Protein AF-A0A958AHZ0-F1 (afdb_monomer_lite)

Foldseek 3Di:
DVLLVLLVVLCPDPLNVVLADPDPVPQPLLVVVDDDLLVSLLVVLVVCLVVVCQLVVLLVQLVVLQVSLVVCVVVVVPVNSVSSNVLSVCRNVDRSSPNSSSSVNSSVVSVVVVVVD

Sequence (117 aa):
EAREAITDRLLQHPLMEHWQLHNWTLLPAAQEGTLPPQELVTALLRQMERSGDGVQLAQALAAGLRAQASWLYLADERELAEQCGQLATALPHLPMPQNPVLARMLTSALLRRTLDE

Radius of gyration: 14.39 Å; chains: 1; bounding box: 34×31×36 Å

Structure (mmCIF, N/CA/C/O backbone):
data_AF-A0A958AHZ0-F1
#
_entry.id   AF-A0A958AHZ0-F1
#
loop_
_atom_site.group_PDB
_atom_site.id
_atom_site.type_symbol
_atom_site.label_atom_id
_atom_site.label_alt_id
_atom_site.label_comp_id
_atom_site.label_asym_id
_atom_site.label_entity_id
_atom_site.label_seq_id
_atom_site.pdbx_PDB_ins_code
_atom_site.Cartn_x
_atom_site.Cartn_y
_atom_site.Cartn_z
_atom_site.occupancy
_atom_site.B_iso_or_equiv
_atom_site.auth_seq_id
_atom_site.auth_comp_id
_atom_site.auth_asym_id
_atom_site.auth_atom_id
_atom_site.pdbx_PDB_model_num
ATOM 1 N N . GLU A 1 1 ? -8.978 10.051 -4.446 1.00 60.69 1 GLU A N 1
ATOM 2 C CA . GLU A 1 1 ? -9.337 9.541 -5.786 1.00 60.69 1 GLU A CA 1
ATOM 3 C C . GLU A 1 1 ? -8.149 9.030 -6.604 1.00 60.69 1 GLU A C 1
ATOM 5 O O . GLU A 1 1 ? -7.894 7.837 -6.544 1.00 60.69 1 GLU A O 1
ATOM 10 N N . ALA A 1 2 ? -7.355 9.856 -7.306 1.00 81.00 2 ALA A N 1
ATOM 11 C CA . ALA A 1 2 ? -6.301 9.325 -8.201 1.00 81.00 2 ALA A CA 1
ATOM 12 C C . ALA A 1 2 ? -5.262 8.418 -7.500 1.00 81.00 2 ALA A C 1
ATOM 14 O O . ALA A 1 2 ? -4.877 7.377 -8.024 1.00 81.00 2 ALA A O 1
ATOM 15 N N . ARG A 1 3 ? -4.838 8.776 -6.280 1.00 84.00 3 ARG A N 1
ATOM 16 C CA . ARG A 1 3 ? -3.878 7.978 -5.493 1.00 84.00 3 ARG A CA 1
ATOM 17 C C . ARG A 1 3 ? -4.481 6.691 -4.931 1.0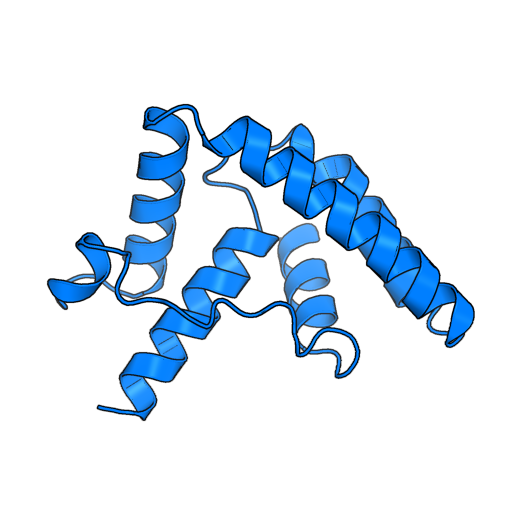0 84.00 3 ARG A C 1
ATOM 19 O O . ARG A 1 3 ? -3.760 5.711 -4.782 1.00 84.00 3 ARG A O 1
ATOM 26 N N . GLU A 1 4 ? -5.774 6.695 -4.619 1.00 83.75 4 GLU A N 1
ATOM 27 C CA . GLU A 1 4 ? -6.490 5.505 -4.139 1.00 83.75 4 GLU A CA 1
ATOM 28 C C . GLU A 1 4 ? -6.620 4.492 -5.271 1.00 83.75 4 GLU A C 1
ATOM 30 O O . GLU A 1 4 ? -6.235 3.348 -5.088 1.00 83.75 4 GLU A O 1
ATOM 35 N N . ALA A 1 5 ? -7.004 4.937 -6.473 1.00 85.12 5 ALA A N 1
ATOM 36 C CA . ALA A 1 5 ? -7.050 4.080 -7.657 1.00 85.12 5 ALA A CA 1
ATOM 37 C C . ALA A 1 5 ? -5.678 3.468 -7.998 1.00 85.12 5 ALA A C 1
ATOM 39 O O . ALA A 1 5 ? -5.586 2.277 -8.294 1.00 85.12 5 ALA A O 1
ATOM 40 N N . ILE A 1 6 ? -4.598 4.257 -7.906 1.00 87.38 6 ILE A N 1
ATOM 41 C CA . ILE A 1 6 ? -3.222 3.752 -8.060 1.00 87.38 6 ILE A CA 1
ATOM 42 C C . ILE A 1 6 ? -2.906 2.705 -6.987 1.00 87.38 6 ILE A C 1
ATOM 44 O O . ILE A 1 6 ? -2.352 1.652 -7.289 1.00 87.38 6 ILE A O 1
ATOM 48 N N . THR A 1 7 ? -3.264 2.989 -5.736 1.00 89.12 7 THR A N 1
ATOM 49 C CA . THR A 1 7 ? -3.005 2.090 -4.608 1.00 89.12 7 THR A CA 1
ATOM 50 C C . THR A 1 7 ? -3.762 0.775 -4.766 1.00 89.12 7 THR A C 1
ATOM 52 O O . THR A 1 7 ? -3.183 -0.285 -4.547 1.00 89.12 7 THR A O 1
ATOM 55 N N . ASP A 1 8 ? -5.022 0.828 -5.194 1.00 88.06 8 ASP A N 1
ATOM 56 C CA . ASP A 1 8 ? -5.840 -0.351 -5.454 1.00 88.06 8 ASP A CA 1
ATOM 57 C C . ASP A 1 8 ? -5.264 -1.191 -6.588 1.00 88.06 8 ASP A C 1
ATOM 59 O O . ASP A 1 8 ? -5.089 -2.395 -6.416 1.00 88.06 8 ASP A O 1
ATOM 63 N N . ARG A 1 9 ? -4.897 -0.563 -7.712 1.00 87.88 9 ARG A N 1
ATOM 64 C CA . ARG A 1 9 ? -4.261 -1.259 -8.836 1.00 87.88 9 ARG A CA 1
ATOM 65 C C . ARG A 1 9 ? -2.942 -1.912 -8.420 1.00 87.88 9 ARG A C 1
ATOM 67 O O . ARG A 1 9 ? -2.705 -3.064 -8.768 1.00 87.88 9 ARG A O 1
ATOM 74 N N . LEU A 1 10 ? -2.102 -1.200 -7.664 1.00 88.81 10 LEU A N 1
ATOM 75 C CA . LEU A 1 10 ? -0.831 -1.729 -7.169 1.00 88.81 10 LEU A CA 1
ATOM 76 C C . LEU A 1 10 ? -1.067 -2.918 -6.236 1.00 88.81 10 LEU A C 1
ATOM 78 O O . LEU A 1 10 ? -0.551 -3.998 -6.489 1.00 88.81 10 LEU A O 1
ATOM 82 N N . LEU A 1 11 ? -1.876 -2.760 -5.190 1.00 88.25 11 LEU A N 1
ATOM 83 C CA . LEU A 1 11 ? -2.072 -3.802 -4.176 1.00 88.25 11 LEU A CA 1
ATOM 84 C C . LEU A 1 11 ? -2.894 -5.008 -4.662 1.00 88.25 11 LEU A C 1
ATOM 86 O O . LEU A 1 11 ? -2.924 -6.028 -3.979 1.00 88.25 11 LEU A O 1
ATOM 90 N N . GLN A 1 12 ? -3.536 -4.923 -5.829 1.00 87.19 12 GLN A N 1
ATOM 91 C CA . GLN A 1 12 ? -4.134 -6.072 -6.522 1.00 87.19 12 GLN A CA 1
ATOM 92 C C . GLN A 1 12 ? -3.121 -6.863 -7.365 1.00 87.19 12 GLN A C 1
ATOM 94 O O . GLN A 1 12 ? -3.419 -7.980 -7.786 1.00 87.19 12 GLN A O 1
ATOM 99 N N . HIS A 1 13 ? -1.938 -6.307 -7.633 1.00 86.50 13 HIS A N 1
ATOM 100 C CA . HIS A 1 13 ? -0.939 -6.957 -8.469 1.00 86.50 13 HIS A CA 1
ATOM 101 C C . HIS A 1 13 ? -0.284 -8.149 -7.740 1.00 86.50 13 HIS A C 1
ATOM 103 O O . HIS A 1 13 ? 0.085 -8.005 -6.573 1.00 86.50 13 HIS A O 1
ATOM 109 N N . PRO A 1 14 ? -0.032 -9.296 -8.404 1.00 85.06 14 PRO A N 1
ATOM 110 C CA . PRO A 1 14 ? 0.592 -10.464 -7.766 1.00 85.06 14 PRO A CA 1
ATOM 111 C C . PRO A 1 14 ? 1.952 -10.167 -7.120 1.00 85.06 14 PRO A C 1
ATOM 113 O O . PRO A 1 14 ? 2.256 -10.645 -6.033 1.00 85.06 14 PRO A O 1
ATOM 116 N N . LEU A 1 15 ? 2.756 -9.290 -7.733 1.00 84.44 15 LEU A N 1
ATOM 117 C CA . LEU A 1 15 ? 4.053 -8.869 -7.171 1.00 84.44 15 LEU A CA 1
ATOM 118 C C . LEU A 1 15 ? 3.932 -8.060 -5.864 1.00 84.44 15 LEU A C 1
ATOM 120 O O . LEU A 1 15 ? 4.945 -7.780 -5.226 1.00 84.44 15 LEU A O 1
ATOM 124 N N . MET A 1 16 ? 2.714 -7.682 -5.474 1.00 84.31 16 MET A N 1
ATOM 125 C CA . MET A 1 16 ? 2.386 -6.939 -4.258 1.00 84.31 16 MET A CA 1
ATOM 126 C C . MET A 1 16 ? 1.648 -7.810 -3.230 1.00 84.31 16 MET A C 1
ATOM 128 O O . MET A 1 16 ? 1.211 -7.291 -2.210 1.00 84.31 16 MET A O 1
ATOM 132 N N . GLU A 1 17 ? 1.524 -9.125 -3.442 1.00 82.00 17 GLU A N 1
ATOM 133 C CA . GLU A 1 17 ? 0.754 -10.025 -2.567 1.00 82.00 17 GLU A CA 1
ATOM 134 C C . GLU A 1 17 ? 1.176 -9.943 -1.089 1.00 82.00 17 GLU A C 1
ATOM 136 O O . GLU A 1 17 ? 0.338 -9.967 -0.192 1.00 82.00 17 GLU A O 1
ATOM 141 N N . HIS A 1 18 ? 2.465 -9.740 -0.819 1.00 82.50 18 HIS A N 1
ATOM 142 C CA . HIS A 1 18 ? 2.996 -9.641 0.543 1.00 82.50 18 HIS A CA 1
ATOM 143 C C . HIS A 1 18 ? 2.711 -8.293 1.232 1.00 82.50 18 HIS A C 1
ATOM 145 O O . HIS A 1 18 ? 2.953 -8.152 2.431 1.00 82.50 18 HIS A O 1
ATOM 151 N N . TRP A 1 19 ? 2.162 -7.304 0.519 1.00 84.25 19 TRP A N 1
ATOM 152 C CA . TRP A 1 19 ? 1.754 -6.002 1.062 1.00 84.25 19 TRP A CA 1
ATOM 153 C C . TRP A 1 19 ? 0.380 -6.073 1.739 1.00 84.25 19 TRP A C 1
ATOM 155 O O . TRP A 1 19 ? -0.531 -5.293 1.462 1.00 84.25 19 TRP A O 1
ATOM 165 N N . GLN A 1 20 ? 0.223 -7.032 2.644 1.00 79.12 20 GLN A N 1
ATOM 166 C CA . GLN A 1 20 ? -1.015 -7.286 3.370 1.00 79.12 20 GLN A CA 1
ATOM 167 C C . GLN A 1 20 ? -0.732 -7.326 4.871 1.00 79.12 20 GLN A C 1
ATOM 169 O O . GLN A 1 20 ? 0.306 -7.818 5.320 1.00 79.12 20 GLN A O 1
ATOM 174 N N . LEU A 1 21 ? -1.663 -6.810 5.674 1.00 77.75 21 LEU A N 1
ATOM 175 C CA . LEU A 1 21 ? -1.583 -6.937 7.127 1.00 77.75 21 LEU A CA 1
ATOM 176 C C . LEU A 1 21 ? -2.044 -8.339 7.525 1.00 77.75 21 LEU A C 1
ATOM 178 O O . LEU A 1 21 ? -3.225 -8.658 7.437 1.00 77.75 21 LEU A O 1
ATOM 182 N N . HIS A 1 22 ? -1.094 -9.163 7.960 1.00 67.00 22 HIS A N 1
ATOM 183 C CA . HIS A 1 22 ? -1.349 -10.550 8.353 1.00 67.00 22 HIS A CA 1
ATOM 184 C C . HIS A 1 22 ? -1.785 -10.682 9.819 1.00 67.00 22 HIS A C 1
ATOM 186 O O . HIS A 1 22 ? -2.372 -11.691 10.194 1.00 67.00 22 HIS A O 1
ATOM 192 N N . ASN A 1 23 ? -1.515 -9.674 10.658 1.00 64.94 23 ASN A N 1
ATOM 193 C CA . ASN A 1 23 ? -1.806 -9.734 12.088 1.00 64.94 23 ASN A CA 1
ATOM 194 C C . ASN A 1 23 ? -2.760 -8.610 12.519 1.00 64.94 23 ASN A C 1
ATOM 196 O O . ASN A 1 23 ? -2.334 -7.523 12.908 1.00 64.94 23 ASN A O 1
ATOM 200 N N . TRP A 1 24 ? -4.064 -8.877 12.411 1.00 61.34 24 TRP A N 1
ATOM 201 C CA . TRP A 1 24 ? -5.134 -7.919 12.712 1.00 61.34 24 TRP A CA 1
ATOM 202 C C . TRP A 1 24 ? -5.557 -7.916 14.190 1.00 61.34 24 TRP A C 1
ATOM 204 O O . TRP A 1 24 ? -6.183 -6.958 14.642 1.00 61.34 24 TRP A O 1
ATOM 214 N N . THR A 1 25 ? -5.188 -8.947 14.961 1.00 58.03 25 THR A N 1
ATOM 215 C CA . THR A 1 25 ? -5.558 -9.098 16.386 1.00 58.03 25 THR A CA 1
ATOM 216 C C . THR A 1 25 ? -4.998 -7.985 17.278 1.00 58.03 25 THR A C 1
ATOM 218 O O . THR A 1 25 ? -5.459 -7.791 18.400 1.00 58.03 25 THR A O 1
ATOM 221 N N . LEU A 1 26 ? -4.054 -7.201 16.756 1.00 55.03 26 LEU A N 1
ATOM 222 C CA . LEU A 1 26 ? -3.458 -6.040 17.409 1.00 55.03 26 LEU A CA 1
ATOM 223 C C . LEU A 1 26 ? -4.282 -4.748 17.267 1.00 55.03 26 LEU A C 1
ATOM 225 O O . LEU A 1 26 ? -3.824 -3.707 17.727 1.00 55.03 26 LEU A O 1
ATOM 229 N N . LEU A 1 27 ? -5.465 -4.778 16.637 1.00 61.62 27 LEU A N 1
ATOM 230 C CA . LEU A 1 27 ? -6.340 -3.611 16.464 1.00 61.62 27 LEU A CA 1
ATOM 231 C C . LEU A 1 27 ? -7.545 -3.698 17.424 1.00 61.62 27 LEU A C 1
ATOM 233 O O . LEU A 1 27 ? -8.537 -4.351 17.093 1.00 61.62 27 LEU A O 1
ATOM 237 N N . PRO A 1 28 ? -7.508 -3.029 18.597 1.00 56.41 28 PRO A N 1
ATOM 238 C CA . PRO A 1 28 ? -8.565 -3.111 19.610 1.00 56.41 28 PRO A CA 1
ATOM 239 C C . PRO A 1 28 ? -9.943 -2.713 19.072 1.00 56.41 28 PRO A C 1
ATOM 241 O O . PRO A 1 28 ? -10.936 -3.373 19.356 1.00 56.41 28 PRO A O 1
ATOM 244 N N . ALA A 1 29 ? -9.993 -1.679 18.225 1.00 56.56 29 ALA A N 1
ATOM 245 C CA . ALA A 1 29 ? -11.239 -1.147 17.673 1.00 56.56 29 ALA A CA 1
ATOM 246 C C . ALA A 1 29 ? -11.945 -2.112 16.701 1.00 56.56 29 ALA A C 1
ATOM 248 O O . ALA A 1 29 ? -13.145 -1.988 16.479 1.00 56.56 29 ALA A O 1
ATOM 249 N N . ALA A 1 30 ? -11.229 -3.084 16.123 1.00 55.22 30 ALA A N 1
ATOM 250 C CA . ALA A 1 30 ? -11.841 -4.063 15.228 1.00 55.22 30 ALA A CA 1
ATOM 251 C C . ALA A 1 30 ? -12.684 -5.098 15.985 1.00 55.22 30 ALA A C 1
ATOM 253 O O . ALA A 1 30 ? -13.600 -5.681 15.408 1.00 55.22 30 ALA A O 1
ATOM 254 N N . GLN A 1 31 ? -12.399 -5.334 17.267 1.00 55.66 31 GLN A N 1
ATOM 255 C CA . GLN A 1 31 ? -13.066 -6.381 18.044 1.00 55.66 31 GLN A CA 1
ATOM 256 C C . GLN A 1 31 ? -14.510 -6.019 18.424 1.00 55.66 31 GLN A C 1
ATOM 258 O O . GLN A 1 31 ? -15.307 -6.921 18.654 1.00 55.66 31 GLN A O 1
ATOM 263 N N . GLU A 1 32 ? -14.881 -4.734 18.416 1.00 57.34 32 GLU A N 1
ATOM 264 C CA . GLU A 1 32 ? -16.215 -4.284 18.848 1.00 57.34 32 GLU A CA 1
ATOM 265 C C . GLU A 1 32 ? -17.311 -4.391 17.771 1.00 57.34 32 GLU A C 1
ATOM 267 O O . GLU A 1 32 ? -18.476 -4.127 18.066 1.00 57.34 32 GLU A O 1
ATOM 272 N N . GLY A 1 33 ? -16.973 -4.804 16.539 1.00 56.38 33 GLY A N 1
ATOM 273 C CA . GLY A 1 33 ? -17.916 -5.339 15.537 1.00 56.38 33 GLY A CA 1
ATOM 274 C C . GLY A 1 33 ? -19.091 -4.447 15.105 1.00 56.38 33 GLY A C 1
ATOM 275 O O . GLY A 1 33 ? -19.971 -4.912 14.389 1.00 56.38 33 GLY A O 1
ATOM 276 N N . THR A 1 34 ? -19.143 -3.184 15.526 1.00 64.88 34 THR A N 1
ATOM 277 C CA . THR A 1 34 ? -20.339 -2.332 15.394 1.00 64.88 34 THR A CA 1
ATOM 278 C C . THR A 1 34 ? -20.219 -1.259 14.319 1.00 64.88 34 THR A C 1
ATOM 280 O O . THR A 1 34 ? -21.233 -0.703 13.904 1.00 64.88 34 THR A O 1
ATOM 283 N N . LEU A 1 35 ? -19.006 -0.981 13.835 1.00 71.06 35 LEU A N 1
ATOM 284 C CA . LEU A 1 35 ? -18.760 0.044 12.823 1.00 71.06 35 LEU A CA 1
ATOM 285 C C . LEU A 1 35 ? -18.568 -0.569 11.428 1.00 71.06 35 LEU A C 1
ATOM 287 O O . LEU A 1 35 ? -17.902 -1.601 11.301 1.00 71.06 35 LEU A O 1
ATOM 291 N N . PRO A 1 36 ? -19.067 0.088 10.363 1.00 79.81 36 PRO A N 1
ATOM 292 C CA . PRO A 1 36 ? -18.716 -0.262 8.993 1.00 79.81 36 PRO A CA 1
ATOM 293 C C . PRO A 1 36 ? -17.187 -0.284 8.796 1.00 79.81 36 PRO A C 1
ATOM 295 O O . PRO A 1 36 ? -16.494 0.584 9.342 1.00 79.81 36 PRO A O 1
ATOM 298 N N . PRO A 1 37 ? -16.629 -1.197 7.972 1.00 78.94 37 PRO A N 1
ATOM 299 C CA . PRO A 1 37 ? -15.178 -1.338 7.799 1.00 78.94 37 PRO A CA 1
ATOM 300 C C . PRO A 1 37 ? -14.460 -0.028 7.455 1.00 78.94 37 PRO A C 1
ATOM 302 O O . PRO A 1 37 ? -13.373 0.243 7.956 1.00 78.94 37 PRO A O 1
ATOM 305 N N . GLN A 1 38 ? -15.082 0.822 6.639 1.00 81.75 38 GLN A N 1
ATOM 306 C CA . GLN A 1 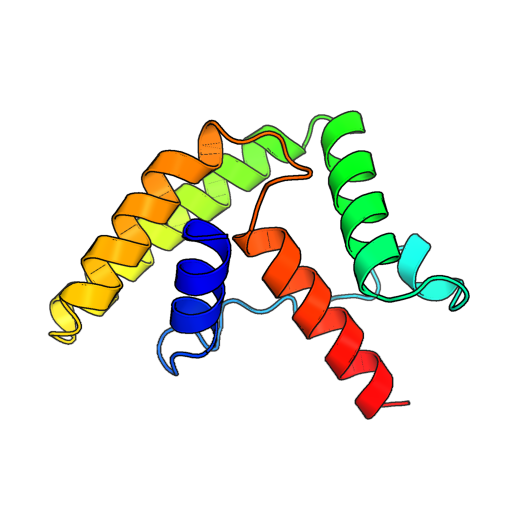38 ? -14.506 2.097 6.210 1.00 81.75 38 GLN A CA 1
ATOM 307 C C . GLN A 1 38 ? -14.427 3.135 7.344 1.00 81.75 38 GLN A C 1
ATOM 309 O O . GLN A 1 38 ? -13.452 3.888 7.441 1.00 81.75 38 GLN A O 1
ATOM 314 N N . GLU A 1 39 ? -15.419 3.152 8.238 1.00 83.81 39 GLU A N 1
ATOM 315 C CA . GLU A 1 39 ? -15.412 4.008 9.428 1.00 83.81 39 GLU A CA 1
ATOM 316 C C . GLU A 1 39 ? -14.357 3.538 10.427 1.00 83.81 39 GLU A C 1
ATOM 318 O O . GLU A 1 39 ? -13.603 4.351 10.965 1.00 83.81 39 GLU A O 1
ATOM 323 N N . LEU A 1 40 ? -14.232 2.220 10.596 1.00 84.31 40 LEU A N 1
ATOM 324 C CA . LEU A 1 40 ? -13.209 1.614 11.435 1.00 84.31 40 LEU A CA 1
ATOM 325 C C . LEU A 1 40 ? -11.790 1.924 10.928 1.00 84.31 40 LEU A C 1
ATOM 327 O O . LEU A 1 40 ? -10.942 2.348 11.711 1.00 84.31 40 LEU A O 1
ATOM 331 N N . VAL A 1 41 ? -11.529 1.789 9.622 1.00 87.06 41 VAL A N 1
ATOM 332 C CA . VAL A 1 41 ? -10.238 2.163 9.009 1.00 87.06 41 VAL A CA 1
ATOM 333 C C . VAL A 1 41 ? -9.919 3.631 9.276 1.00 87.06 41 VAL A C 1
ATOM 335 O O . VAL A 1 41 ? -8.815 3.962 9.706 1.00 87.06 41 VAL A O 1
ATOM 338 N N . THR A 1 42 ? -10.899 4.515 9.083 1.00 87.06 42 THR A N 1
ATOM 339 C CA . THR A 1 42 ? -10.726 5.950 9.332 1.00 87.06 42 THR A CA 1
ATOM 340 C C . THR A 1 42 ? -10.419 6.233 10.807 1.00 87.06 42 THR A C 1
ATOM 342 O O . THR A 1 42 ? -9.545 7.049 11.113 1.00 87.06 42 THR A O 1
ATOM 345 N N . ALA A 1 43 ? -11.104 5.556 11.733 1.00 85.25 43 ALA A N 1
ATOM 346 C CA . ALA A 1 43 ? -10.868 5.684 13.168 1.00 85.25 43 ALA A CA 1
ATOM 347 C C . ALA A 1 43 ? -9.461 5.211 13.566 1.00 85.25 43 ALA A C 1
ATOM 349 O O . ALA A 1 43 ? -8.769 5.920 14.300 1.00 85.25 43 ALA A O 1
ATOM 350 N N . LEU A 1 44 ? -9.009 4.074 13.028 1.00 85.31 44 LEU A N 1
ATOM 351 C CA . LEU A 1 44 ? -7.672 3.526 13.268 1.00 85.31 44 LEU A CA 1
ATOM 352 C C . LEU A 1 44 ? -6.571 4.463 12.762 1.00 85.31 44 LEU A C 1
ATOM 354 O O . LEU A 1 44 ? -5.643 4.779 13.505 1.00 85.31 44 LEU A O 1
ATOM 358 N N . LEU A 1 45 ? -6.699 4.985 11.539 1.00 88.62 45 LEU A N 1
ATOM 359 C CA . LEU A 1 45 ? -5.721 5.929 10.990 1.00 88.62 45 LEU A CA 1
ATOM 360 C C . LEU A 1 45 ? -5.657 7.232 11.800 1.00 88.62 45 LEU A C 1
ATOM 362 O O . LEU A 1 45 ? -4.571 7.754 12.048 1.00 88.62 45 LEU A O 1
ATOM 366 N N . ARG A 1 46 ? -6.804 7.740 12.273 1.00 87.69 46 ARG A N 1
ATOM 367 C CA . ARG A 1 46 ? -6.848 8.901 13.181 1.00 87.69 46 ARG A CA 1
ATOM 368 C C . ARG A 1 46 ? -6.230 8.599 14.541 1.00 87.69 46 ARG A C 1
ATOM 370 O O . ARG A 1 46 ? -5.599 9.471 15.129 1.00 87.69 46 ARG A O 1
ATOM 377 N N . GLN A 1 47 ? -6.410 7.391 15.065 1.00 84.69 47 GLN A N 1
ATOM 378 C CA . GLN A 1 47 ? -5.776 6.981 16.315 1.00 84.69 47 GLN A CA 1
ATOM 379 C C . GLN A 1 47 ? -4.249 6.941 16.170 1.00 84.69 47 GLN A C 1
ATOM 381 O O . GLN A 1 47 ? -3.550 7.464 17.034 1.00 84.69 47 GLN A O 1
ATOM 386 N N . MET A 1 48 ? -3.742 6.402 15.060 1.00 84.31 48 MET A N 1
ATOM 387 C CA . MET A 1 48 ? -2.307 6.376 14.751 1.00 84.31 48 MET A CA 1
ATOM 388 C C . MET A 1 48 ? -1.713 7.774 14.552 1.00 84.31 48 MET A C 1
ATOM 390 O O . MET A 1 48 ? -0.566 8.020 14.914 1.00 84.31 48 MET A O 1
ATOM 394 N N . GLU A 1 49 ? -2.488 8.712 14.001 1.00 87.12 49 GLU A N 1
ATOM 395 C CA . GLU A 1 49 ? -2.076 10.118 13.928 1.00 87.12 49 GLU A CA 1
ATOM 396 C C . GLU A 1 49 ? -1.852 10.711 15.324 1.00 87.12 49 GLU A C 1
ATOM 398 O O . GLU A 1 49 ? -0.868 11.410 15.555 1.00 87.12 49 GLU A O 1
ATOM 403 N N . ARG A 1 50 ? -2.741 10.396 16.274 1.00 86.12 50 ARG A N 1
ATOM 404 C CA . ARG A 1 50 ? -2.672 10.905 17.650 1.00 86.12 50 ARG A CA 1
ATOM 405 C C . ARG A 1 50 ? -1.568 10.262 18.488 1.00 86.12 50 ARG A C 1
ATOM 407 O O . ARG A 1 50 ? -1.096 10.916 19.412 1.00 86.12 50 ARG A O 1
ATOM 414 N N . SER A 1 51 ? -1.173 9.014 18.208 1.00 82.25 51 SER A N 1
ATOM 415 C CA . SER A 1 51 ? -0.088 8.351 18.952 1.00 82.25 51 SER A CA 1
ATOM 416 C C . SER A 1 51 ? 1.301 8.881 18.583 1.00 82.25 51 SER A C 1
ATOM 418 O O . SER A 1 51 ? 2.239 8.710 19.352 1.00 82.25 51 SER A O 1
ATOM 420 N N . GLY A 1 52 ? 1.435 9.555 17.435 1.00 76.19 52 GLY A N 1
ATOM 421 C CA . GLY A 1 52 ? 2.704 10.104 16.948 1.00 76.19 52 GLY A CA 1
ATOM 422 C C . GLY A 1 52 ? 3.569 9.105 16.169 1.00 76.19 52 GLY A C 1
ATOM 423 O O . GLY A 1 52 ? 4.462 9.523 15.434 1.00 76.19 52 GLY A O 1
ATOM 424 N N . ASP A 1 53 ? 3.256 7.807 16.223 1.00 78.56 53 ASP A N 1
ATOM 425 C CA . ASP A 1 53 ? 3.990 6.752 15.498 1.00 78.56 53 ASP A CA 1
ATOM 426 C C . ASP A 1 53 ? 3.752 6.795 13.980 1.00 78.56 53 ASP A C 1
ATOM 428 O O . ASP A 1 53 ? 4.499 6.216 13.185 1.00 78.56 53 ASP A O 1
ATOM 432 N N . GLY A 1 54 ? 2.705 7.508 13.557 1.00 80.81 54 GLY A N 1
ATOM 433 C CA . GLY A 1 54 ? 2.285 7.590 12.168 1.00 80.81 54 GLY A CA 1
ATOM 434 C C . GLY A 1 54 ? 3.383 8.070 11.212 1.00 80.81 54 GLY A C 1
ATOM 435 O O . GLY A 1 54 ? 3.526 7.528 10.117 1.00 80.81 54 GLY A O 1
ATOM 436 N N . VAL A 1 55 ? 4.204 9.043 11.617 1.00 82.94 55 VAL A N 1
ATOM 437 C CA . VAL A 1 55 ? 5.258 9.589 10.743 1.00 82.94 55 VAL A CA 1
ATOM 438 C C . VAL A 1 55 ? 6.317 8.533 10.429 1.00 82.94 55 VAL A C 1
ATOM 440 O O . VAL A 1 55 ? 6.689 8.358 9.267 1.00 82.94 55 VAL A O 1
ATOM 443 N N . GLN A 1 56 ? 6.776 7.795 11.442 1.00 86.56 56 GLN A N 1
ATOM 444 C CA . GLN A 1 56 ? 7.792 6.759 11.261 1.00 86.56 56 GLN A CA 1
ATOM 445 C C . GLN A 1 56 ? 7.263 5.615 10.389 1.00 86.56 56 GLN A C 1
ATOM 447 O O . GLN A 1 56 ? 7.960 5.143 9.488 1.00 86.56 56 GLN A O 1
ATOM 452 N N . LEU A 1 57 ? 6.004 5.218 10.589 1.00 87.50 57 LEU A N 1
ATOM 453 C CA . LEU A 1 57 ? 5.368 4.205 9.755 1.00 87.50 57 LEU A CA 1
ATOM 454 C C . LEU A 1 57 ? 5.204 4.665 8.299 1.00 87.50 57 LEU A C 1
ATOM 456 O O . LEU A 1 57 ? 5.500 3.900 7.381 1.00 87.50 57 LEU A O 1
ATOM 460 N N . ALA A 1 58 ? 4.781 5.911 8.062 1.00 89.62 58 ALA A N 1
ATOM 461 C CA . ALA A 1 58 ? 4.666 6.462 6.711 1.00 89.62 58 ALA A CA 1
ATOM 462 C C . ALA A 1 58 ? 6.021 6.479 5.983 1.00 89.62 58 ALA A C 1
ATOM 464 O O . ALA A 1 58 ? 6.093 6.154 4.797 1.00 89.62 58 ALA A O 1
ATOM 465 N N . GLN A 1 59 ? 7.107 6.795 6.697 1.00 90.75 59 GLN A N 1
ATOM 466 C CA . GLN A 1 59 ? 8.467 6.730 6.158 1.00 90.75 59 GLN A CA 1
ATOM 467 C C . GLN A 1 59 ? 8.895 5.295 5.830 1.00 90.75 59 GLN A C 1
ATOM 469 O O . GLN A 1 59 ? 9.466 5.061 4.762 1.00 90.75 59 GLN A O 1
ATOM 474 N N . ALA A 1 60 ? 8.596 4.333 6.706 1.00 91.69 60 ALA A N 1
ATOM 475 C CA . ALA A 1 60 ? 8.904 2.923 6.475 1.00 91.69 60 ALA A CA 1
ATOM 476 C C . ALA A 1 60 ? 8.154 2.370 5.251 1.00 91.69 60 ALA A C 1
ATOM 478 O O . ALA A 1 60 ? 8.758 1.727 4.393 1.00 91.69 60 ALA A O 1
ATOM 479 N N . LEU A 1 61 ? 6.864 2.691 5.112 1.00 92.62 61 LEU A N 1
ATOM 480 C CA . LEU A 1 61 ? 6.065 2.320 3.940 1.00 92.62 61 LEU A CA 1
ATOM 481 C C . LEU A 1 61 ? 6.610 2.941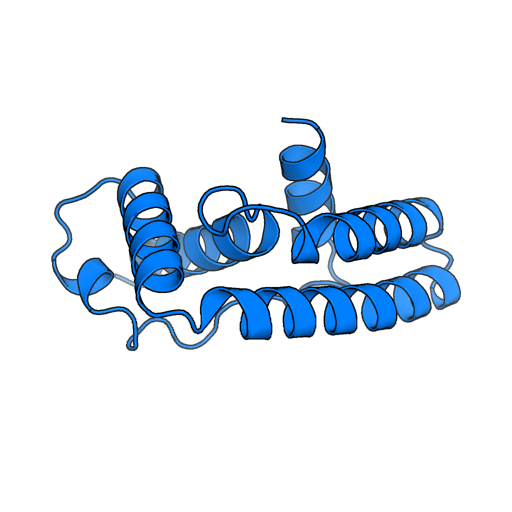 2.658 1.00 92.62 61 LEU A C 1
ATOM 483 O O . LEU A 1 61 ? 6.751 2.251 1.652 1.00 92.62 61 LEU A O 1
ATOM 487 N N . ALA A 1 62 ? 6.968 4.225 2.695 1.00 94.56 62 ALA A N 1
ATOM 488 C CA . ALA A 1 62 ? 7.595 4.891 1.563 1.00 94.56 62 ALA A CA 1
ATOM 489 C C . ALA A 1 62 ? 8.911 4.209 1.155 1.00 94.56 62 ALA A C 1
ATOM 491 O O . ALA A 1 62 ? 9.160 4.010 -0.031 1.00 94.56 62 ALA A O 1
ATOM 492 N N . ALA A 1 63 ? 9.749 3.811 2.116 1.00 94.69 63 ALA A N 1
ATOM 493 C CA . ALA A 1 63 ? 10.973 3.068 1.827 1.00 94.69 63 ALA A CA 1
ATOM 494 C C . ALA A 1 63 ? 10.679 1.699 1.188 1.00 94.69 63 ALA A C 1
ATOM 496 O O . ALA A 1 63 ? 11.288 1.363 0.171 1.00 94.69 63 ALA A O 1
ATOM 497 N N . GLY A 1 64 ? 9.706 0.955 1.724 1.00 93.88 64 GLY A N 1
ATOM 498 C CA . GLY A 1 64 ? 9.260 -0.313 1.148 1.00 93.88 64 GLY A CA 1
ATOM 499 C C . GLY A 1 64 ? 8.769 -0.157 -0.293 1.00 93.88 64 GLY A C 1
ATOM 500 O O . GLY A 1 64 ? 9.176 -0.921 -1.164 1.00 93.88 64 GLY A O 1
ATOM 501 N N . LEU A 1 65 ? 7.962 0.870 -0.578 1.00 94.56 65 LEU A N 1
ATOM 502 C CA . LEU A 1 65 ? 7.437 1.110 -1.924 1.00 94.56 65 LEU A CA 1
ATOM 503 C C . LEU A 1 65 ? 8.550 1.474 -2.905 1.00 94.56 65 LEU A C 1
ATOM 505 O O . LEU A 1 65 ? 8.520 1.026 -4.043 1.00 94.56 65 LEU A O 1
ATOM 509 N N . ARG A 1 66 ? 9.578 2.222 -2.481 1.00 96.06 66 ARG A N 1
ATOM 510 C CA . ARG A 1 66 ? 10.750 2.477 -3.340 1.00 96.06 66 ARG A CA 1
ATOM 511 C C . ARG A 1 66 ? 11.485 1.186 -3.687 1.00 96.06 66 ARG A C 1
ATOM 513 O O . ARG A 1 66 ? 11.837 0.989 -4.844 1.00 96.06 66 ARG A O 1
ATOM 520 N N . ALA A 1 67 ? 11.695 0.302 -2.711 1.00 94.44 67 ALA A N 1
ATOM 521 C CA . ALA A 1 67 ? 12.317 -0.996 -2.967 1.00 94.44 67 ALA A CA 1
ATOM 522 C C . ALA A 1 67 ? 11.467 -1.842 -3.929 1.00 94.44 67 ALA A C 1
ATOM 524 O O . ALA A 1 67 ? 11.984 -2.436 -4.872 1.00 94.44 67 ALA A O 1
ATOM 525 N N . GLN A 1 68 ? 10.152 -1.837 -3.734 1.00 94.31 68 GLN A N 1
ATOM 526 C CA . GLN A 1 68 ? 9.203 -2.532 -4.589 1.00 94.31 68 GLN A CA 1
ATOM 527 C C . GLN A 1 68 ? 9.139 -1.954 -6.009 1.00 94.31 68 GLN A C 1
ATOM 529 O O . GLN A 1 68 ? 9.059 -2.713 -6.969 1.00 94.31 68 GLN A O 1
ATOM 534 N N . ALA A 1 69 ? 9.220 -0.632 -6.164 1.00 95.00 69 ALA A N 1
ATOM 535 C CA . ALA A 1 69 ? 9.301 0.028 -7.464 1.00 95.00 69 ALA A CA 1
ATOM 536 C C . ALA A 1 69 ? 10.532 -0.447 -8.251 1.00 95.00 69 ALA A C 1
ATOM 538 O O . ALA A 1 69 ? 10.424 -0.721 -9.444 1.00 95.00 69 ALA A O 1
ATOM 539 N N . SER A 1 70 ? 11.674 -0.629 -7.582 1.00 94.31 70 SER A N 1
ATOM 540 C CA . SER A 1 70 ? 12.871 -1.203 -8.206 1.00 94.31 70 SER A CA 1
ATOM 541 C C . SER A 1 70 ? 12.635 -2.634 -8.695 1.00 94.31 70 SER A C 1
ATOM 543 O O . SER A 1 70 ? 13.024 -2.967 -9.811 1.00 94.31 70 SER A O 1
ATOM 545 N N . TRP A 1 71 ? 11.962 -3.475 -7.902 1.00 93.62 71 TRP A N 1
ATOM 546 C CA . TRP A 1 71 ? 11.616 -4.838 -8.322 1.00 93.62 71 TRP A CA 1
ATOM 547 C C . TRP A 1 71 ? 10.638 -4.864 -9.498 1.00 93.62 71 TRP A C 1
ATOM 549 O O . TRP A 1 71 ? 10.852 -5.622 -10.440 1.00 93.62 71 TRP A O 1
ATOM 559 N N . LEU A 1 72 ? 9.612 -4.010 -9.480 1.00 93.69 72 LEU A N 1
ATOM 560 C CA . LEU A 1 72 ? 8.664 -3.859 -10.588 1.00 93.69 72 LEU A CA 1
ATOM 561 C C . LEU A 1 72 ? 9.381 -3.428 -11.872 1.00 93.69 72 LEU A C 1
ATOM 563 O O . LEU A 1 72 ? 9.138 -3.994 -12.932 1.00 93.69 72 LEU A O 1
ATOM 567 N N . TYR A 1 73 ? 10.324 -2.489 -11.773 1.00 95.12 73 TYR A N 1
ATOM 568 C CA . TYR A 1 73 ? 11.117 -2.057 -12.920 1.00 95.12 73 TYR A CA 1
ATOM 569 C C . TYR A 1 73 ? 11.961 -3.201 -13.502 1.00 95.12 73 TYR A C 1
ATOM 571 O O . TYR A 1 73 ? 12.021 -3.363 -14.719 1.00 95.12 73 TYR A O 1
ATOM 579 N N . LEU A 1 74 ? 12.585 -4.019 -12.646 1.00 94.56 74 LEU A N 1
ATOM 580 C CA . LEU A 1 74 ? 13.351 -5.196 -13.076 1.00 94.56 74 LEU A CA 1
ATOM 581 C C . LEU A 1 74 ? 12.472 -6.286 -13.707 1.00 94.56 74 LEU A C 1
ATOM 583 O O . LEU A 1 74 ? 12.952 -7.021 -14.565 1.00 94.56 74 LEU A O 1
ATOM 587 N N . ALA A 1 75 ? 11.204 -6.373 -13.307 1.00 92.94 75 ALA A N 1
ATOM 588 C CA . ALA A 1 75 ? 10.209 -7.267 -13.897 1.00 92.94 75 ALA A CA 1
ATOM 589 C C . ALA A 1 75 ? 9.577 -6.718 -15.198 1.00 92.94 75 ALA A C 1
ATOM 591 O O . ALA A 1 75 ? 8.647 -7.326 -15.712 1.00 92.94 75 ALA A O 1
ATOM 592 N N . ASP A 1 76 ? 10.072 -5.586 -15.719 1.00 94.00 76 ASP A N 1
ATOM 593 C CA . ASP A 1 76 ? 9.543 -4.838 -16.876 1.00 94.00 76 ASP A CA 1
ATOM 594 C C . ASP A 1 76 ? 8.115 -4.274 -16.689 1.00 94.00 76 ASP A C 1
ATOM 596 O O . ASP A 1 76 ? 7.480 -3.802 -17.629 1.00 94.00 76 ASP A O 1
ATOM 600 N N . GLU A 1 77 ? 7.643 -4.190 -15.442 1.00 94.19 77 GLU A N 1
ATOM 601 C CA . GLU A 1 77 ? 6.372 -3.565 -15.047 1.00 94.19 77 GLU A CA 1
ATOM 602 C C . GLU A 1 77 ? 6.537 -2.044 -14.867 1.00 94.19 77 GLU A C 1
ATOM 604 O O . GLU A 1 77 ? 6.330 -1.477 -13.789 1.00 94.19 77 GLU A O 1
ATOM 609 N N . ARG A 1 78 ? 6.976 -1.354 -15.927 1.00 93.56 78 ARG A N 1
ATOM 610 C CA . ARG A 1 78 ? 7.451 0.044 -15.854 1.00 93.56 78 ARG A CA 1
ATOM 611 C C . ARG A 1 78 ? 6.397 1.041 -15.377 1.00 93.56 78 ARG A C 1
ATOM 613 O O . ARG A 1 78 ? 6.710 1.911 -14.568 1.00 93.56 78 ARG A O 1
ATOM 620 N N . GLU A 1 79 ? 5.160 0.910 -15.854 1.00 92.81 79 GLU A N 1
ATOM 621 C CA . GLU A 1 79 ? 4.061 1.797 -15.449 1.00 92.81 79 GLU A CA 1
ATOM 622 C C . GLU A 1 79 ? 3.756 1.642 -13.950 1.00 92.81 79 GLU A C 1
ATOM 624 O O . GLU A 1 79 ? 3.605 2.632 -13.231 1.00 92.81 79 GLU A O 1
ATOM 629 N N . LEU A 1 80 ? 3.731 0.400 -13.453 1.00 91.69 80 LEU A N 1
ATOM 630 C CA . LEU A 1 80 ? 3.515 0.115 -12.034 1.00 91.69 80 LEU A CA 1
ATOM 631 C C . LEU A 1 80 ? 4.697 0.589 -11.184 1.00 91.69 80 LEU A C 1
ATOM 633 O O . LEU A 1 80 ? 4.487 1.129 -10.100 1.00 91.69 80 LEU A O 1
ATOM 637 N N . ALA A 1 81 ? 5.931 0.432 -11.667 1.00 94.88 81 ALA A N 1
ATOM 638 C CA . ALA A 1 81 ? 7.120 0.938 -10.990 1.00 94.88 81 ALA A CA 1
ATOM 639 C C . ALA A 1 81 ? 7.060 2.462 -10.804 1.00 94.88 81 ALA A C 1
ATOM 641 O O . ALA A 1 81 ? 7.326 2.962 -9.708 1.00 94.88 81 ALA A O 1
ATOM 642 N N . GLU A 1 82 ? 6.654 3.200 -11.841 1.00 94.75 82 GLU A N 1
ATOM 643 C CA . GLU A 1 82 ? 6.497 4.652 -11.771 1.00 94.75 82 GLU A CA 1
ATOM 644 C C . GLU A 1 82 ? 5.397 5.050 -10.780 1.00 94.75 82 GLU A C 1
ATOM 646 O O . GLU A 1 82 ? 5.633 5.860 -9.882 1.00 94.75 82 GLU A O 1
ATOM 651 N N . GLN A 1 83 ? 4.219 4.432 -10.884 1.00 93.44 83 GLN A N 1
ATOM 652 C CA . GLN A 1 83 ? 3.102 4.662 -9.966 1.00 93.44 83 GLN A CA 1
ATOM 653 C C . GLN A 1 83 ? 3.488 4.370 -8.508 1.00 93.44 83 GLN A C 1
ATOM 655 O O . GLN A 1 83 ? 3.171 5.150 -7.605 1.00 93.44 83 GLN A O 1
ATOM 660 N N . CYS A 1 84 ? 4.230 3.286 -8.275 1.00 93.62 84 CYS A N 1
ATOM 661 C CA . CYS A 1 84 ? 4.743 2.910 -6.962 1.00 93.62 84 CYS A CA 1
ATOM 662 C C . CYS A 1 84 ? 5.740 3.954 -6.426 1.00 93.62 84 CYS A C 1
ATOM 664 O O . CYS A 1 84 ? 5.639 4.383 -5.274 1.00 93.62 84 CYS A O 1
ATOM 666 N N . GLY A 1 85 ? 6.649 4.448 -7.273 1.00 94.38 85 GLY A N 1
ATOM 667 C CA 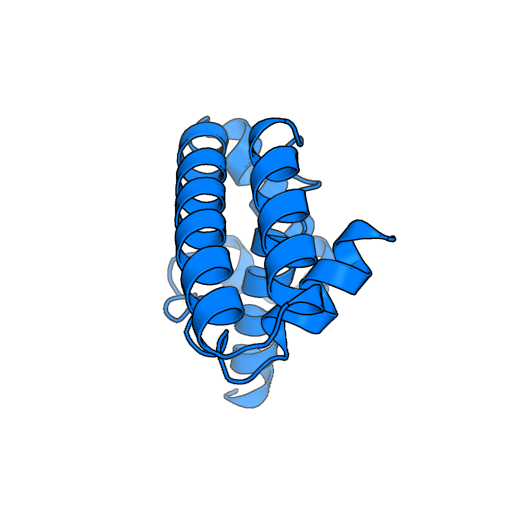. GLY A 1 85 ? 7.598 5.511 -6.926 1.00 94.38 85 GLY A CA 1
ATOM 668 C C . GLY A 1 85 ? 6.934 6.862 -6.626 1.00 94.38 85 GLY A C 1
ATOM 669 O O . GLY A 1 85 ? 7.302 7.540 -5.659 1.00 94.38 85 GLY A O 1
ATOM 670 N N . GLN A 1 86 ? 5.916 7.244 -7.402 1.00 93.62 86 GLN A N 1
ATOM 671 C CA . GLN A 1 86 ? 5.109 8.442 -7.147 1.00 93.62 86 GLN A CA 1
ATOM 672 C C . GLN A 1 86 ? 4.389 8.339 -5.795 1.00 93.62 86 GLN A C 1
ATOM 674 O O . GLN A 1 86 ? 4.423 9.278 -4.992 1.00 93.62 86 GLN A O 1
ATOM 679 N N . LEU A 1 87 ? 3.798 7.177 -5.503 1.00 93.31 87 LEU A N 1
ATOM 680 C CA . LEU A 1 87 ? 3.121 6.914 -4.235 1.00 93.31 87 LEU A CA 1
ATOM 681 C C . LEU A 1 87 ? 4.095 6.975 -3.050 1.00 93.31 87 LEU A C 1
ATOM 683 O O . LEU A 1 87 ? 3.811 7.639 -2.051 1.00 93.31 87 LEU A O 1
ATOM 687 N N . ALA A 1 88 ? 5.275 6.370 -3.193 1.00 94.75 88 ALA A N 1
ATOM 688 C CA . ALA A 1 88 ? 6.337 6.396 -2.192 1.00 94.75 88 ALA A CA 1
ATOM 689 C C . ALA A 1 88 ? 6.849 7.810 -1.881 1.00 94.75 88 ALA A C 1
ATOM 691 O O . ALA A 1 88 ? 7.264 8.102 -0.760 1.00 94.75 88 ALA A O 1
ATOM 692 N N . THR A 1 89 ? 6.844 8.694 -2.877 1.00 94.38 89 THR A N 1
ATOM 693 C CA . THR A 1 89 ? 7.260 10.091 -2.711 1.00 94.38 89 THR A CA 1
ATOM 694 C C . THR A 1 89 ? 6.186 10.907 -2.000 1.00 94.38 89 THR A C 1
ATOM 696 O O . THR A 1 89 ? 6.508 11.737 -1.158 1.00 94.38 89 THR A O 1
ATOM 699 N N . ALA A 1 90 ? 4.908 10.651 -2.289 1.00 92.81 90 ALA A N 1
ATOM 700 C CA . ALA A 1 90 ? 3.802 11.383 -1.680 1.00 92.81 90 ALA A CA 1
ATOM 701 C C . ALA A 1 90 ? 3.567 11.003 -0.207 1.00 92.81 90 ALA A C 1
ATOM 703 O O . ALA A 1 90 ? 3.287 11.874 0.612 1.00 92.81 90 ALA A O 1
ATOM 704 N N . LEU A 1 91 ? 3.685 9.715 0.124 1.00 91.38 91 LEU A N 1
ATOM 705 C CA . LEU A 1 91 ? 3.305 9.126 1.414 1.00 91.38 91 LEU A CA 1
ATOM 706 C C . LEU A 1 91 ? 3.802 9.863 2.670 1.00 91.38 91 LEU A C 1
ATOM 708 O O . LEU A 1 91 ? 2.975 10.130 3.540 1.00 91.38 91 LEU A O 1
ATOM 712 N N . PRO A 1 92 ? 5.091 10.238 2.788 1.00 91.06 92 PRO A N 1
ATOM 713 C CA . PRO A 1 92 ? 5.607 10.913 3.982 1.00 91.06 92 PRO A CA 1
ATOM 714 C C . PRO A 1 92 ? 5.021 12.309 4.224 1.00 91.06 92 PRO A C 1
ATOM 716 O O . PRO A 1 92 ? 5.181 12.856 5.311 1.00 91.06 92 PRO A O 1
ATOM 719 N N . HIS A 1 93 ? 4.383 12.901 3.213 1.00 90.44 93 HIS A N 1
ATOM 720 C CA . HIS A 1 93 ? 3.812 14.247 3.268 1.00 90.44 93 HIS A CA 1
ATOM 721 C C . HIS A 1 93 ? 2.293 14.244 3.464 1.00 90.44 93 HIS A C 1
ATOM 723 O O . HIS A 1 93 ? 1.687 15.311 3.550 1.00 90.44 93 HIS A O 1
ATOM 729 N N . LEU A 1 94 ? 1.667 13.065 3.503 1.00 89.38 94 LEU A N 1
ATOM 730 C CA . LEU A 1 94 ? 0.231 12.942 3.710 1.00 89.38 94 LEU A CA 1
ATOM 731 C C . LEU A 1 94 ? -0.093 12.862 5.203 1.00 89.38 94 LEU A C 1
ATOM 733 O O . LEU A 1 94 ? 0.618 12.180 5.946 1.00 89.38 94 LEU A O 1
ATOM 737 N N . PRO A 1 95 ? -1.192 13.494 5.648 1.00 90.44 95 PRO A N 1
ATOM 738 C CA . PRO A 1 95 ? -1.722 13.222 6.975 1.00 90.44 95 PRO A CA 1
ATOM 739 C C . PRO A 1 95 ? -2.162 11.754 7.047 1.00 90.44 95 PRO A C 1
ATOM 741 O O . PRO A 1 95 ? -2.637 11.181 6.061 1.00 90.44 95 PRO A O 1
ATOM 744 N N . MET A 1 96 ? -2.012 11.133 8.217 1.00 89.56 96 MET A N 1
ATOM 745 C CA . MET A 1 96 ? -2.223 9.690 8.384 1.00 89.56 96 MET A CA 1
ATOM 746 C C . MET A 1 96 ? -3.631 9.216 7.969 1.00 89.56 96 MET A C 1
ATOM 748 O O . MET A 1 96 ? -3.725 8.189 7.294 1.00 89.56 96 MET A O 1
ATOM 752 N N . PRO A 1 97 ? -4.724 9.961 8.244 1.00 88.50 97 PRO A N 1
ATOM 753 C CA . PRO A 1 97 ? -6.065 9.612 7.771 1.00 88.50 97 PRO A CA 1
ATOM 754 C C . PRO A 1 97 ? -6.215 9.569 6.248 1.00 88.50 97 PRO A C 1
ATOM 756 O O . PRO A 1 97 ? -7.176 8.992 5.755 1.00 88.50 97 PRO A O 1
ATOM 759 N N . GLN A 1 98 ? -5.295 10.187 5.505 1.00 90.12 98 GLN A N 1
ATOM 760 C CA . GLN A 1 98 ? -5.290 10.213 4.042 1.00 90.12 98 GLN A CA 1
ATOM 761 C C . GLN A 1 98 ? -4.241 9.267 3.448 1.00 90.12 98 GLN A C 1
ATOM 763 O O . GLN A 1 98 ? -3.949 9.366 2.260 1.00 90.12 98 GLN A O 1
ATOM 768 N N . ASN A 1 99 ? -3.641 8.378 4.247 1.00 90.94 99 ASN A N 1
ATOM 769 C CA . ASN A 1 99 ? -2.670 7.401 3.770 1.00 90.94 99 ASN A CA 1
ATOM 770 C C . ASN A 1 99 ? -3.392 6.263 3.019 1.00 90.94 99 ASN A C 1
ATOM 772 O O . ASN A 1 99 ? -3.975 5.386 3.665 1.00 90.94 99 ASN A O 1
ATOM 776 N N . PRO A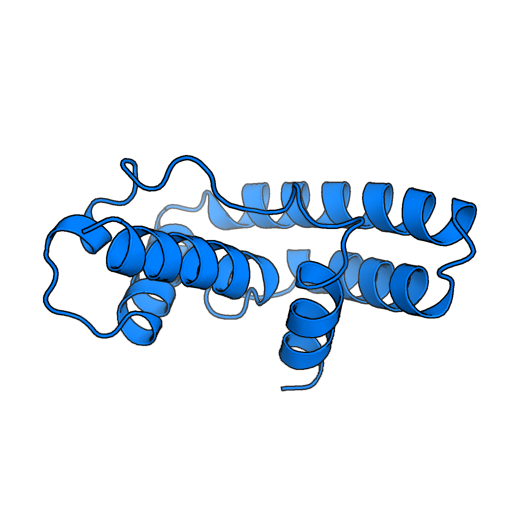 1 100 ? -3.351 6.231 1.671 1.00 91.44 100 PRO A N 1
ATOM 777 C CA . PRO A 1 100 ? -4.172 5.297 0.908 1.00 91.44 100 PRO A CA 1
ATOM 778 C C . PRO A 1 100 ? -3.657 3.857 1.026 1.00 91.44 100 PRO A C 1
ATOM 780 O O . PRO A 1 100 ? -4.448 2.918 1.004 1.00 91.44 100 PRO A O 1
ATOM 783 N N . VAL A 1 101 ? -2.343 3.668 1.207 1.00 91.75 101 VAL A N 1
ATOM 784 C CA . VAL A 1 101 ? -1.719 2.342 1.329 1.00 91.75 101 VAL A CA 1
ATOM 785 C C . VAL A 1 101 ? -2.149 1.671 2.620 1.00 91.75 101 VAL A C 1
ATOM 787 O O . VAL A 1 101 ? -2.664 0.557 2.585 1.00 91.75 101 VAL A O 1
ATOM 790 N N . LEU A 1 102 ? -2.023 2.365 3.752 1.00 89.75 102 LEU A N 1
ATOM 791 C CA . LEU A 1 102 ? -2.494 1.827 5.027 1.00 89.75 102 LEU A CA 1
ATOM 792 C C . LEU A 1 102 ? -4.003 1.625 5.033 1.00 89.75 102 LEU A C 1
ATOM 794 O O . LEU A 1 102 ? -4.459 0.583 5.497 1.00 89.75 102 LEU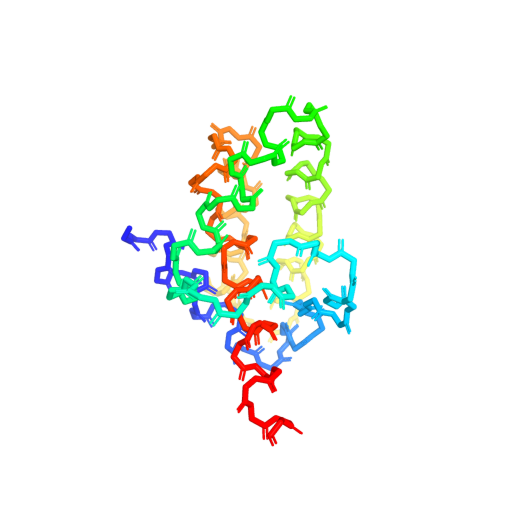 A O 1
ATOM 798 N N . ALA A 1 103 ? -4.770 2.571 4.483 1.00 90.00 103 ALA A N 1
ATOM 799 C CA . ALA A 1 103 ? -6.217 2.427 4.376 1.00 90.00 103 ALA A CA 1
ATOM 800 C C . ALA A 1 103 ? -6.594 1.136 3.636 1.00 90.00 103 ALA A C 1
ATOM 802 O O . ALA A 1 103 ? -7.426 0.360 4.113 1.00 90.00 103 ALA A O 1
ATOM 803 N N . ARG A 1 104 ? -5.937 0.857 2.505 1.00 89.44 104 ARG A N 1
ATOM 804 C CA . ARG A 1 104 ? -6.201 -0.340 1.707 1.00 89.44 104 ARG A CA 1
ATOM 805 C C . ARG A 1 104 ? -5.725 -1.623 2.387 1.00 89.44 104 ARG A C 1
ATOM 807 O O . ARG A 1 104 ? -6.455 -2.617 2.365 1.00 89.44 104 ARG A O 1
ATOM 814 N N . MET A 1 105 ? -4.556 -1.608 3.028 1.00 89.00 105 MET A N 1
ATOM 815 C CA . MET A 1 105 ? -4.046 -2.750 3.798 1.00 89.00 105 MET A CA 1
ATOM 816 C C . MET A 1 105 ? -4.977 -3.104 4.967 1.00 89.00 105 MET A C 1
ATOM 818 O O . MET A 1 105 ? -5.319 -4.273 5.141 1.00 89.00 105 MET A O 1
ATOM 822 N N . LEU A 1 106 ? -5.432 -2.101 5.727 1.00 86.88 106 LEU A N 1
ATOM 823 C CA . LEU A 1 106 ? -6.380 -2.274 6.833 1.00 86.88 106 LEU A CA 1
ATOM 824 C C . LEU A 1 106 ? -7.734 -2.778 6.329 1.00 86.88 106 LEU A C 1
ATOM 826 O O . LEU A 1 106 ? -8.268 -3.739 6.873 1.00 86.88 106 LEU A O 1
ATOM 830 N N . THR A 1 107 ? -8.259 -2.186 5.253 1.00 86.69 107 THR A N 1
ATOM 831 C CA . THR A 1 107 ? -9.522 -2.625 4.636 1.00 86.69 107 THR A CA 1
ATOM 832 C C . THR A 1 107 ? -9.447 -4.092 4.216 1.00 86.69 107 THR A C 1
ATOM 834 O O . THR A 1 107 ? -10.350 -4.870 4.508 1.00 86.69 107 THR A O 1
ATOM 837 N N . SER A 1 108 ? -8.351 -4.488 3.566 1.00 84.06 108 SER A N 1
ATOM 838 C CA . SER A 1 108 ? -8.159 -5.862 3.091 1.00 84.06 108 SER A CA 1
ATOM 839 C C . SER A 1 108 ? -8.070 -6.859 4.248 1.00 84.06 108 SER A C 1
ATOM 841 O O . SER A 1 108 ? -8.633 -7.946 4.158 1.00 84.06 108 SER A O 1
ATOM 843 N N . ALA A 1 109 ? -7.412 -6.485 5.348 1.00 82.56 109 ALA A N 1
ATOM 844 C CA . ALA A 1 109 ? -7.345 -7.314 6.549 1.00 82.56 109 ALA A CA 1
ATOM 845 C C . ALA A 1 109 ? -8.715 -7.469 7.231 1.00 82.56 109 ALA A C 1
ATOM 847 O O . ALA A 1 109 ? -9.083 -8.576 7.618 1.00 82.56 109 ALA A O 1
ATOM 848 N N . LEU A 1 110 ? -9.496 -6.386 7.327 1.00 80.88 110 LEU A N 1
ATOM 849 C CA . LEU A 1 110 ? -10.842 -6.422 7.907 1.00 80.88 110 LEU A CA 1
ATOM 850 C C . LEU A 1 110 ? -11.807 -7.284 7.085 1.00 80.88 110 LEU A C 1
ATOM 852 O O . LEU A 1 110 ? -12.551 -8.073 7.658 1.00 80.88 110 LEU A O 1
ATOM 856 N N . LEU A 1 111 ? -11.768 -7.174 5.753 1.00 79.62 111 LEU A N 1
ATOM 857 C CA . LEU A 1 111 ? -12.618 -7.978 4.869 1.00 79.62 111 LEU A CA 1
ATOM 858 C C . LEU A 1 111 ? -12.277 -9.473 4.918 1.00 79.62 111 LEU A C 1
ATOM 860 O O . LEU A 1 111 ? -13.173 -10.306 4.824 1.00 79.62 111 LEU A O 1
ATOM 864 N N . ARG A 1 112 ? -10.998 -9.832 5.079 1.00 75.94 112 ARG A N 1
ATOM 865 C CA . ARG A 1 112 ? -10.602 -11.242 5.227 1.00 75.94 112 ARG A CA 1
ATOM 866 C C . ARG A 1 112 ? -11.154 -11.861 6.498 1.00 75.94 112 ARG A C 1
ATOM 868 O O . ARG A 1 112 ? -11.708 -12.947 6.435 1.00 75.94 112 ARG A O 1
ATOM 875 N N . ARG A 1 113 ? -11.108 -11.131 7.614 1.00 71.12 113 ARG A N 1
ATOM 876 C CA . ARG A 1 113 ? -11.721 -11.587 8.864 1.00 71.12 113 ARG A CA 1
ATOM 877 C C . ARG A 1 113 ? -13.203 -11.915 8.685 1.00 71.12 113 ARG A C 1
ATOM 879 O O . ARG A 1 113 ? -13.631 -12.972 9.115 1.00 71.12 113 ARG A O 1
ATOM 886 N N . THR A 1 114 ? -13.969 -11.036 8.035 1.00 64.38 114 THR A N 1
ATOM 887 C CA . THR A 1 114 ? -15.410 -11.269 7.825 1.00 64.38 114 THR A CA 1
ATOM 888 C C . THR A 1 114 ? -15.724 -12.460 6.918 1.00 64.38 114 THR A C 1
ATOM 890 O O . THR A 1 114 ? -16.876 -12.860 6.846 1.00 64.38 114 THR A O 1
ATOM 893 N N . LEU A 1 115 ? -14.738 -12.980 6.177 1.00 60.84 115 LEU A N 1
ATOM 894 C CA . LEU A 1 115 ? -14.882 -14.185 5.355 1.00 60.84 115 LEU A CA 1
ATOM 895 C C . LEU A 1 115 ? -14.477 -15.463 6.109 1.00 60.84 115 LEU A C 1
ATOM 897 O O . LEU A 1 115 ? -14.919 -16.541 5.720 1.00 60.84 115 LEU A O 1
ATOM 901 N N . ASP A 1 116 ? -13.636 -15.338 7.141 1.00 58.62 116 ASP A N 1
ATOM 902 C CA . ASP A 1 116 ? -13.167 -16.448 7.980 1.00 58.62 116 ASP A CA 1
ATOM 903 C C . ASP A 1 116 ? -14.084 -16.708 9.205 1.00 58.62 116 ASP A C 1
ATOM 905 O O . ASP A 1 116 ? -13.965 -17.762 9.833 1.00 58.62 116 ASP A O 1
ATOM 909 N N . GLU A 1 117 ? -14.974 -15.762 9.551 1.00 52.69 117 GLU A N 1
ATOM 910 C CA . GLU A 1 117 ? -16.047 -15.879 10.568 1.00 52.69 117 GLU A CA 1
ATOM 911 C C . GLU A 1 117 ? -17.354 -16.438 9.976 1.00 52.69 117 GLU A C 1
ATOM 913 O O . GLU A 1 117 ? -17.968 -17.306 10.642 1.00 52.69 117 GLU A O 1
#

Secondary structure (DSSP, 8-state):
-HHHHHHHHHHTSGGGTT-S----TT-GGGTT--S-HHHHHHHHHHHHHHHSTHHHHHHHHHHHHHHHHHHHHHTT-HHHHHHHHHHHHHGGGS-GGG-HHHHHHHHHHHHHHHHH-

pLDDT: mean 83.55, std 11.65, range [52.69, 96.06]